Protein AF-A0A328SQ80-F1 (afdb_monomer_lite)

Structure (mmCIF, N/CA/C/O backbone):
data_AF-A0A328SQ80-F1
#
_entry.id   AF-A0A328SQ80-F1
#
loop_
_atom_site.group_PDB
_atom_site.id
_atom_site.type_symbol
_atom_site.label_atom_id
_atom_site.label_alt_id
_atom_site.label_comp_id
_atom_site.label_asym_id
_atom_site.label_entity_id
_atom_site.label_seq_id
_atom_site.pdbx_PDB_ins_code
_atom_site.Cartn_x
_atom_site.Cartn_y
_atom_site.Cartn_z
_atom_site.occupancy
_atom_site.B_iso_or_equiv
_atom_site.auth_seq_id
_atom_site.auth_comp_id
_atom_site.auth_asym_id
_atom_site.auth_atom_id
_atom_site.pdbx_PDB_model_num
ATOM 1 N N . MET A 1 1 ? -7.206 27.122 26.814 1.00 40.78 1 MET A N 1
ATOM 2 C CA . MET A 1 1 ? -7.920 26.794 25.566 1.00 40.78 1 MET A CA 1
ATOM 3 C C . MET A 1 1 ? -6.854 26.297 24.603 1.00 40.78 1 MET A C 1
ATOM 5 O O . MET A 1 1 ? -6.120 27.111 24.064 1.00 40.78 1 MET A O 1
ATOM 9 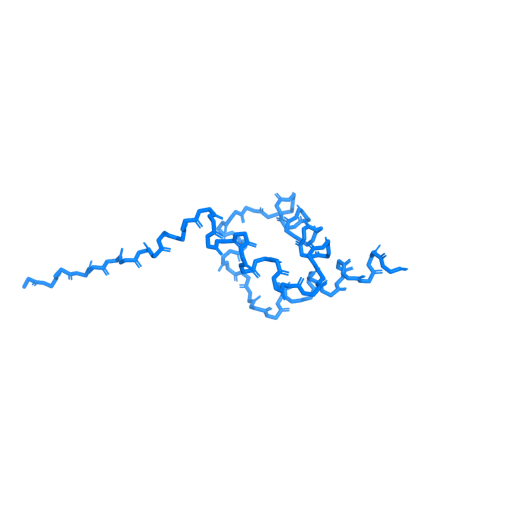N N . VAL A 1 2 ? -6.632 24.983 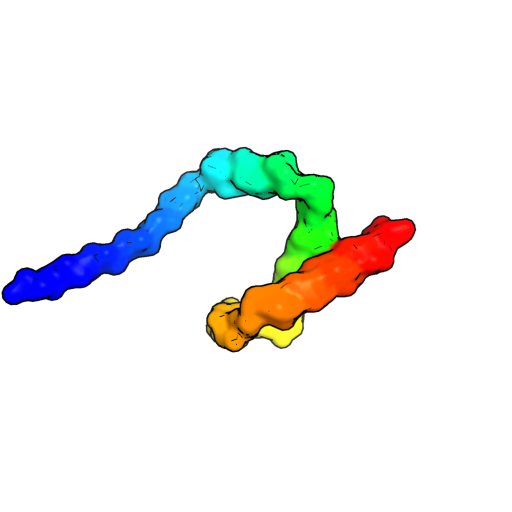24.551 1.00 43.84 2 VAL A N 1
ATOM 10 C CA . VAL A 1 2 ? -5.604 24.379 23.691 1.00 43.84 2 VAL A CA 1
ATOM 11 C C . VAL A 1 2 ? -6.332 23.940 22.429 1.00 43.84 2 VAL A C 1
ATOM 13 O O . VAL A 1 2 ? -7.096 22.984 22.468 1.00 43.84 2 VAL A O 1
ATOM 16 N N . CYS A 1 3 ? -6.194 24.703 21.347 1.00 45.12 3 CYS A N 1
ATOM 17 C CA . CYS A 1 3 ? -6.610 24.230 20.033 1.00 45.12 3 CYS A CA 1
ATOM 18 C C . CYS A 1 3 ? -5.510 23.300 19.527 1.00 45.12 3 CYS A C 1
ATOM 20 O O . CYS A 1 3 ? -4.469 23.764 19.065 1.00 45.12 3 CYS A O 1
ATOM 22 N N . GLU A 1 4 ? -5.724 21.994 19.647 1.00 47.22 4 GLU A N 1
ATOM 23 C CA . GLU A 1 4 ? -4.929 21.000 18.936 1.00 47.22 4 GLU A CA 1
ATOM 24 C C . GLU A 1 4 ? -5.277 21.115 17.446 1.00 47.22 4 GLU A C 1
ATOM 26 O O . GLU A 1 4 ? -6.313 20.641 16.982 1.00 47.22 4 GLU A O 1
ATOM 31 N N . LEU A 1 5 ? -4.438 21.832 16.694 1.00 46.44 5 LEU A N 1
ATOM 32 C CA . LEU A 1 5 ? -4.465 21.835 15.234 1.00 46.44 5 LEU A CA 1
ATOM 33 C C . LEU A 1 5 ? -4.043 20.442 14.765 1.00 46.44 5 LEU A C 1
ATOM 35 O O . LEU A 1 5 ? -2.862 20.164 14.576 1.00 46.44 5 LEU A O 1
ATOM 39 N N . ASN A 1 6 ? -5.020 19.555 14.599 1.00 49.84 6 ASN A N 1
ATOM 40 C CA . ASN A 1 6 ? -4.822 18.271 13.949 1.00 49.84 6 ASN A CA 1
ATOM 41 C C . ASN A 1 6 ? -4.676 18.515 12.438 1.00 49.84 6 ASN A C 1
ATOM 43 O O . ASN A 1 6 ? -5.607 18.329 11.659 1.00 49.84 6 ASN A O 1
ATOM 47 N N . THR A 1 7 ? -3.523 19.042 12.021 1.00 47.66 7 THR A N 1
ATOM 48 C CA . THR A 1 7 ? -3.166 19.194 10.609 1.00 47.66 7 THR A CA 1
ATOM 49 C C . THR A 1 7 ? -2.856 17.817 10.035 1.00 47.66 7 THR A C 1
ATOM 51 O O . THR A 1 7 ? -1.694 17.426 9.929 1.00 47.66 7 THR A O 1
ATOM 54 N N . GLN A 1 8 ? -3.894 17.076 9.638 1.00 56.53 8 GLN A N 1
ATOM 55 C CA . GLN A 1 8 ? -3.732 16.099 8.567 1.00 56.53 8 GLN A CA 1
ATOM 56 C C . GLN A 1 8 ? -3.226 16.880 7.357 1.00 56.53 8 GLN A C 1
ATOM 58 O O . GLN A 1 8 ? -3.930 17.710 6.787 1.00 56.53 8 GLN A O 1
ATOM 63 N N . LYS A 1 9 ? -1.946 16.706 7.037 1.00 59.41 9 LYS A N 1
ATOM 64 C CA . LYS A 1 9 ? -1.336 17.322 5.866 1.00 59.41 9 LYS A CA 1
ATOM 65 C C . LYS A 1 9 ? -1.926 16.607 4.651 1.00 59.41 9 LYS A C 1
ATOM 67 O O . LYS A 1 9 ? -1.464 15.533 4.283 1.00 59.41 9 LYS A O 1
ATOM 72 N N . GLU A 1 10 ? -2.987 17.161 4.077 1.00 68.00 10 GLU A N 1
ATOM 73 C CA . GLU A 1 10 ? -3.539 16.663 2.820 1.00 68.00 10 GLU A CA 1
ATOM 74 C C . GLU A 1 10 ? -2.522 16.960 1.710 1.00 68.00 10 GLU A C 1
ATOM 76 O O . GLU A 1 10 ? -2.314 18.110 1.319 1.00 68.00 10 GLU A O 1
ATOM 81 N N . LEU A 1 11 ? -1.817 15.925 1.248 1.00 77.94 11 LEU A N 1
ATOM 82 C CA . LEU A 1 11 ? -0.964 16.027 0.068 1.00 77.94 11 LEU A CA 1
ATOM 83 C C . LEU A 1 11 ? -1.858 16.200 -1.162 1.00 77.94 11 LEU A C 1
ATOM 85 O O . LEU A 1 11 ? -2.837 15.474 -1.339 1.00 77.94 11 LEU A O 1
ATOM 89 N N . SER A 1 12 ? -1.518 17.150 -2.032 1.00 88.62 12 SER A N 1
ATOM 90 C CA . SER A 1 12 ? -2.195 17.259 -3.321 1.00 88.62 12 SER A CA 1
ATOM 91 C C . SER A 1 12 ? -1.861 16.042 -4.188 1.00 88.62 12 SER A C 1
ATOM 93 O O . SER A 1 12 ? -0.788 15.443 -4.067 1.00 88.62 12 SER A O 1
ATOM 95 N N . LEU A 1 13 ? -2.762 15.699 -5.111 1.00 86.69 13 LEU A N 1
ATOM 96 C CA . LEU A 1 13 ? -2.549 14.581 -6.033 1.00 86.69 13 LEU A CA 1
ATOM 97 C C . LEU A 1 13 ? -1.223 14.712 -6.805 1.00 86.69 13 LEU A C 1
ATOM 99 O O . LEU A 1 13 ? -0.536 13.720 -7.023 1.00 86.69 13 LEU A O 1
ATOM 103 N N . SER A 1 14 ? -0.838 15.932 -7.189 1.00 89.88 14 SER A N 1
ATOM 104 C CA . SER A 1 14 ? 0.411 16.174 -7.914 1.00 89.88 14 SER A CA 1
ATOM 105 C C . SER A 1 14 ? 1.659 15.919 -7.067 1.00 89.88 14 SER A C 1
ATOM 107 O O . SER A 1 14 ? 2.637 15.400 -7.595 1.00 89.88 14 SER A O 1
ATOM 109 N N . GLU A 1 15 ? 1.641 16.250 -5.776 1.00 89.94 15 GLU A N 1
ATOM 110 C CA . GLU A 1 15 ? 2.752 15.960 -4.861 1.00 89.94 15 GLU A CA 1
ATOM 111 C C . GLU A 1 15 ? 2.867 14.456 -4.602 1.00 89.94 15 GLU A C 1
ATOM 113 O O . GLU A 1 15 ? 3.964 13.905 -4.641 1.00 89.94 15 GLU A O 1
ATOM 118 N N . PHE A 1 16 ? 1.734 13.772 -4.435 1.00 88.19 16 PHE A N 1
ATOM 119 C CA . PHE A 1 16 ? 1.712 12.322 -4.259 1.00 88.19 16 PHE A CA 1
ATOM 120 C C . PHE A 1 16 ? 2.276 11.579 -5.479 1.00 88.19 16 PHE A C 1
ATOM 122 O O . PHE A 1 16 ? 3.103 10.684 -5.325 1.00 88.19 16 PHE A O 1
ATOM 129 N N . ILE A 1 17 ? 1.903 11.992 -6.698 1.00 88.50 17 ILE A N 1
ATOM 130 C CA . ILE A 1 17 ? 2.437 11.403 -7.937 1.00 88.50 17 ILE A CA 1
ATOM 131 C C . ILE A 1 17 ? 3.959 11.576 -8.032 1.00 88.50 17 ILE A C 1
ATOM 133 O O . ILE A 1 17 ? 4.637 10.640 -8.441 1.00 88.50 17 ILE A O 1
ATOM 137 N N . LYS A 1 18 ? 4.512 12.736 -7.650 1.00 91.75 18 LYS A N 1
ATOM 138 C CA . LYS A 1 18 ? 5.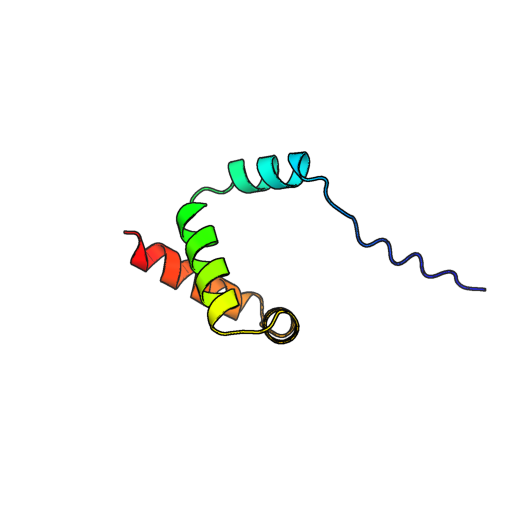971 12.957 -7.672 1.00 91.75 18 LYS A CA 1
ATOM 139 C C . LYS A 1 18 ? 6.701 12.039 -6.694 1.00 91.75 18 LYS A C 1
ATOM 141 O O . LYS A 1 18 ? 7.693 11.441 -7.082 1.00 91.75 18 LYS A O 1
ATOM 146 N N . ILE A 1 19 ? 6.179 11.893 -5.473 1.00 88.12 19 ILE A N 1
ATOM 147 C CA . ILE A 1 19 ? 6.752 10.992 -4.462 1.00 88.12 19 ILE A CA 1
ATOM 148 C C . ILE A 1 19 ? 6.769 9.552 -4.985 1.00 88.12 19 ILE A C 1
ATOM 150 O O . ILE A 1 19 ? 7.786 8.873 -4.896 1.00 88.12 19 ILE A O 1
ATOM 154 N N . LEU A 1 20 ? 5.657 9.093 -5.566 1.00 88.19 20 LEU A N 1
ATOM 155 C CA . LEU A 1 20 ? 5.572 7.748 -6.137 1.00 88.19 20 LEU A CA 1
ATOM 156 C C . LEU A 1 20 ? 6.459 7.562 -7.375 1.00 88.19 20 LEU A C 1
ATOM 158 O O . LEU A 1 20 ? 6.931 6.458 -7.609 1.00 88.19 20 LEU A O 1
ATOM 162 N N . TYR A 1 21 ? 6.696 8.615 -8.161 1.00 88.62 21 TYR A N 1
ATOM 163 C CA . TYR A 1 21 ? 7.581 8.564 -9.330 1.00 88.62 21 TYR A CA 1
ATOM 164 C C . TYR A 1 21 ? 9.050 8.334 -8.949 1.00 88.62 21 TYR A C 1
ATOM 166 O O . TYR A 1 21 ? 9.789 7.717 -9.708 1.00 88.62 21 TYR A O 1
ATOM 174 N N . GLU A 1 22 ? 9.481 8.822 -7.784 1.00 88.62 22 GLU A N 1
ATOM 175 C CA . GLU A 1 22 ? 10.836 8.591 -7.263 1.00 88.62 22 GLU A CA 1
ATOM 176 C C . GLU A 1 22 ? 11.012 7.192 -6.650 1.00 88.62 22 GLU A C 1
ATOM 178 O O . GLU A 1 22 ? 12.126 6.807 -6.295 1.00 88.62 22 GLU A O 1
ATOM 183 N N . PHE A 1 23 ? 9.928 6.425 -6.513 1.00 87.56 23 PHE A N 1
ATOM 184 C CA . PHE A 1 23 ? 9.958 5.094 -5.930 1.00 87.56 23 PHE A CA 1
ATOM 185 C C . PHE A 1 23 ? 10.428 4.057 -6.960 1.00 87.56 23 PHE A C 1
ATOM 187 O O . PHE A 1 23 ? 9.796 3.876 -7.999 1.00 87.56 23 PHE A O 1
ATOM 194 N N . ASP A 1 24 ? 11.522 3.358 -6.649 1.00 84.50 24 ASP A N 1
ATOM 195 C CA . ASP A 1 24 ? 12.230 2.466 -7.581 1.00 84.50 24 ASP A CA 1
ATOM 196 C C . ASP A 1 24 ? 11.347 1.322 -8.115 1.00 84.50 24 ASP A C 1
ATOM 198 O O . ASP A 1 24 ? 11.373 1.017 -9.306 1.00 84.50 24 ASP A O 1
ATOM 202 N N . ASN A 1 25 ? 10.495 0.747 -7.257 1.00 88.75 25 ASN A N 1
ATOM 203 C CA . ASN A 1 25 ? 9.670 -0.419 -7.586 1.00 88.75 25 ASN A CA 1
ATOM 204 C C . ASN A 1 25 ? 8.167 -0.158 -7.365 1.00 88.75 25 ASN A C 1
ATOM 206 O O . ASN A 1 25 ? 7.507 -0.745 -6.501 1.00 88.75 25 ASN A O 1
ATOM 210 N N . ILE A 1 26 ? 7.618 0.797 -8.125 1.00 91.81 26 ILE A N 1
ATOM 211 C CA . ILE A 1 26 ? 6.215 1.232 -8.003 1.00 91.81 26 ILE A CA 1
ATOM 212 C C . ILE A 1 26 ? 5.204 0.119 -8.327 1.00 91.81 26 ILE A C 1
ATOM 214 O O . ILE A 1 26 ? 4.103 0.100 -7.767 1.00 91.81 26 ILE A O 1
ATOM 218 N N . ASP A 1 27 ? 5.571 -0.831 -9.188 1.00 91.69 27 ASP A N 1
ATOM 219 C CA . ASP A 1 27 ? 4.734 -1.985 -9.520 1.00 91.69 27 ASP A CA 1
ATOM 220 C C . ASP A 1 27 ? 4.562 -2.905 -8.306 1.00 91.69 27 ASP A C 1
ATOM 222 O O . ASP A 1 27 ? 3.430 -3.257 -7.959 1.00 91.69 27 ASP A O 1
ATOM 226 N N . ALA A 1 28 ? 5.651 -3.204 -7.589 1.00 93.19 28 ALA A N 1
ATOM 227 C CA . ALA A 1 28 ? 5.596 -3.957 -6.336 1.00 93.19 28 ALA A CA 1
ATOM 228 C C . ALA A 1 28 ? 4.788 -3.236 -5.263 1.00 93.19 28 ALA A C 1
ATOM 230 O O . ALA A 1 28 ? 3.945 -3.851 -4.610 1.00 93.19 28 ALA A O 1
ATOM 231 N N . LEU A 1 29 ? 4.954 -1.916 -5.134 1.00 93.44 29 LEU A N 1
ATOM 232 C CA . LEU A 1 29 ? 4.153 -1.124 -4.203 1.00 93.44 29 LEU A CA 1
ATOM 233 C C . LEU A 1 29 ? 2.661 -1.200 -4.555 1.00 93.44 29 LEU A C 1
ATOM 235 O O . LEU A 1 29 ? 1.815 -1.359 -3.678 1.00 93.44 29 LEU A O 1
ATOM 239 N N . THR A 1 30 ? 2.333 -1.141 -5.844 1.00 93.81 30 THR A N 1
ATOM 240 C CA . THR A 1 30 ? 0.953 -1.243 -6.326 1.00 93.81 30 THR A CA 1
ATOM 241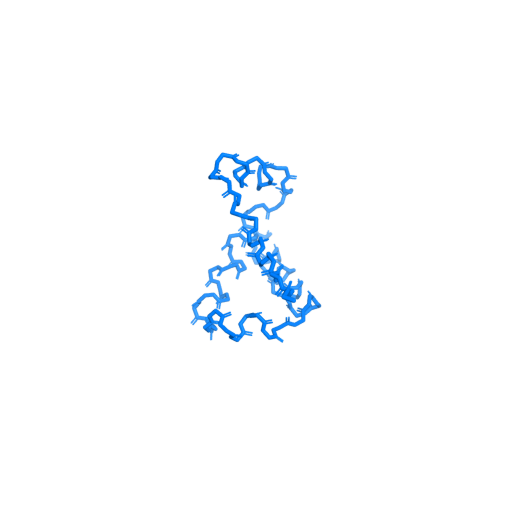 C C . THR A 1 30 ? 0.348 -2.615 -6.031 1.00 93.81 30 THR A C 1
ATOM 243 O O . THR A 1 30 ? -0.811 -2.687 -5.620 1.00 93.81 30 THR A O 1
ATOM 246 N N . VAL A 1 31 ? 1.102 -3.700 -6.229 1.00 94.06 31 VAL A N 1
ATOM 247 C CA . VAL A 1 31 ? 0.654 -5.060 -5.896 1.00 94.06 31 VAL A CA 1
ATOM 248 C C . VAL A 1 31 ? 0.482 -5.216 -4.388 1.00 94.06 31 VAL A C 1
ATOM 250 O O . VAL A 1 31 ? -0.592 -5.622 -3.959 1.00 94.06 31 VAL A O 1
ATOM 253 N N . CYS A 1 32 ? 1.467 -4.798 -3.591 1.00 94.50 32 CYS A N 1
ATOM 254 C CA . CYS A 1 32 ? 1.406 -4.812 -2.129 1.00 94.50 32 CYS A CA 1
ATOM 255 C C . CYS A 1 32 ? 0.145 -4.105 -1.605 1.00 94.50 32 CYS A C 1
ATOM 257 O O . CYS A 1 32 ? -0.632 -4.686 -0.850 1.00 94.50 32 CYS A O 1
ATOM 259 N N . VAL A 1 33 ? -0.129 -2.884 -2.078 1.00 93.69 33 VAL A N 1
ATOM 260 C CA . VAL A 1 33 ? -1.318 -2.122 -1.664 1.00 93.69 33 VAL A CA 1
ATOM 261 C C . VAL A 1 33 ? -2.619 -2.807 -2.089 1.00 93.69 33 VAL A C 1
ATOM 263 O O . VAL A 1 33 ? -3.596 -2.758 -1.343 1.00 93.69 33 VAL A O 1
ATOM 266 N N . LYS A 1 34 ? -2.665 -3.443 -3.267 1.00 94.19 34 LYS A N 1
ATOM 267 C CA . LYS A 1 34 ? -3.848 -4.207 -3.699 1.00 94.19 34 LYS A CA 1
ATOM 268 C C . LYS A 1 34 ? -4.086 -5.415 -2.800 1.00 94.19 34 LYS A C 1
ATOM 270 O O . LYS A 1 34 ? -5.196 -5.551 -2.302 1.00 94.19 34 LYS A O 1
ATOM 275 N N . THR A 1 35 ? -3.050 -6.209 -2.538 1.00 93.00 35 THR A N 1
ATOM 276 C CA . THR A 1 35 ? -3.111 -7.369 -1.640 1.00 93.00 35 THR A CA 1
ATOM 277 C C . THR A 1 35 ? -3.617 -6.960 -0.259 1.00 93.00 35 THR A C 1
ATOM 279 O O . THR A 1 35 ? -4.622 -7.482 0.214 1.00 93.00 35 THR A O 1
ATOM 282 N N . LEU A 1 36 ? -3.014 -5.926 0.336 1.00 94.25 36 LEU A N 1
ATOM 283 C CA . LEU A 1 36 ? -3.446 -5.406 1.633 1.00 94.25 36 LEU A CA 1
ATOM 284 C C . LEU A 1 36 ? -4.903 -4.934 1.624 1.00 94.25 36 LEU A C 1
ATOM 286 O O . LEU A 1 36 ? -5.606 -5.117 2.608 1.00 94.25 36 LEU A O 1
ATOM 290 N N . LYS A 1 37 ? -5.374 -4.334 0.528 1.00 93.88 37 LYS A N 1
ATOM 291 C CA . LYS A 1 37 ? -6.755 -3.849 0.407 1.00 93.88 37 LYS A CA 1
ATOM 292 C C . LYS A 1 37 ? -7.779 -4.976 0.236 1.00 93.88 37 LYS A C 1
ATOM 294 O O . LYS A 1 37 ? -8.938 -4.784 0.601 1.00 93.88 37 LYS A O 1
ATOM 299 N N . ASP A 1 38 ? -7.370 -6.102 -0.339 1.00 94.56 38 ASP A N 1
ATOM 300 C CA . ASP A 1 38 ? -8.218 -7.285 -0.488 1.00 94.56 38 ASP A CA 1
ATOM 301 C C . ASP A 1 38 ? -8.292 -8.097 0.818 1.00 94.56 38 ASP A C 1
ATOM 303 O O . ASP A 1 38 ? -9.331 -8.694 1.107 1.00 94.56 38 ASP A O 1
ATOM 307 N N . GLU A 1 39 ? -7.226 -8.091 1.625 1.00 93.69 39 GLU A N 1
ATOM 308 C CA . GLU A 1 39 ? -7.135 -8.869 2.870 1.00 93.69 39 GLU A CA 1
ATOM 309 C C . GLU A 1 39 ? -7.527 -8.093 4.135 1.00 93.69 39 GLU A C 1
ATOM 311 O O . GLU A 1 39 ? -8.064 -8.686 5.071 1.00 93.69 39 GLU A O 1
ATOM 316 N N . TYR A 1 40 ? -7.294 -6.779 4.171 1.00 93.88 40 TYR A N 1
ATOM 317 C CA . TYR A 1 40 ? -7.450 -5.955 5.368 1.00 93.88 40 TYR A CA 1
ATOM 318 C C . TYR A 1 40 ? -8.326 -4.726 5.133 1.00 93.88 40 TYR A C 1
ATOM 320 O O . TYR A 1 40 ? -8.320 -4.079 4.083 1.00 93.88 40 TYR A O 1
ATOM 328 N N . THR A 1 41 ? -9.040 -4.326 6.182 1.00 93.75 41 THR A N 1
ATOM 329 C CA . THR A 1 41 ? -9.647 -2.996 6.257 1.00 93.75 41 THR A CA 1
ATOM 330 C C . THR A 1 41 ? -8.593 -1.927 6.550 1.00 93.75 41 THR A C 1
ATOM 332 O O . THR A 1 41 ? -7.519 -2.197 7.084 1.00 93.75 41 THR A O 1
ATOM 335 N N . LEU A 1 42 ? -8.909 -0.662 6.254 1.00 89.88 42 LEU A N 1
ATOM 336 C CA . LEU A 1 42 ? -7.984 0.449 6.500 1.00 89.88 42 LEU A CA 1
ATOM 337 C C . LEU A 1 42 ? -7.572 0.575 7.981 1.00 89.88 42 LEU A C 1
ATOM 339 O O . LEU A 1 42 ? -6.443 0.968 8.260 1.00 89.88 42 LEU A O 1
ATOM 343 N N . ASP A 1 43 ? -8.467 0.271 8.924 1.00 93.38 43 ASP A N 1
ATOM 344 C CA . ASP A 1 43 ? -8.155 0.321 10.358 1.00 93.38 43 ASP A CA 1
ATOM 345 C C . ASP A 1 43 ? -7.216 -0.811 10.790 1.00 93.38 43 ASP A C 1
ATOM 347 O O . ASP A 1 43 ? -6.339 -0.588 11.623 1.00 93.38 43 ASP A O 1
ATOM 351 N N . GLU A 1 44 ? -7.330 -1.991 10.178 1.00 93.88 44 GLU A N 1
ATOM 352 C CA . GLU A 1 44 ? -6.394 -3.095 10.404 1.00 93.88 44 GLU A CA 1
ATOM 353 C C . GLU A 1 44 ? -5.017 -2.784 9.819 1.00 93.88 44 GLU A C 1
ATOM 355 O O . GLU A 1 44 ? -4.016 -2.967 10.504 1.00 93.88 44 GLU A O 1
ATOM 360 N N . VAL A 1 45 ? -4.958 -2.213 8.609 1.00 92.50 45 VAL A N 1
ATOM 361 C CA . VAL A 1 45 ? -3.689 -1.778 7.998 1.00 92.50 45 VAL A CA 1
ATOM 362 C C . VAL A 1 45 ? -2.982 -0.740 8.871 1.00 92.50 45 VAL A C 1
ATOM 364 O O . VAL A 1 45 ? -1.770 -0.802 9.036 1.00 92.50 45 VAL A O 1
ATOM 367 N N . LYS A 1 46 ? -3.723 0.191 9.487 1.00 91.69 46 LYS A N 1
ATOM 368 C CA . LYS A 1 46 ? -3.151 1.179 10.423 1.00 91.69 46 LYS A CA 1
ATOM 369 C C . LYS A 1 46 ? -2.587 0.563 11.703 1.00 91.69 46 LYS A C 1
ATOM 371 O O . LYS A 1 46 ? -1.794 1.218 12.374 1.00 91.69 46 LYS A O 1
ATOM 376 N N . ALA A 1 47 ? -3.040 -0.631 12.073 1.00 94.19 47 ALA A N 1
ATOM 377 C CA . ALA A 1 47 ? -2.544 -1.352 13.237 1.00 94.19 47 ALA A CA 1
ATOM 378 C C . ALA A 1 47 ? -1.316 -2.222 12.916 1.00 94.19 47 ALA A C 1
ATOM 380 O O . ALA A 1 47 ? -0.662 -2.695 13.847 1.00 94.19 47 ALA A O 1
ATOM 381 N N . LEU A 1 48 ? -1.000 -2.433 11.632 1.00 93.62 48 LEU A N 1
ATOM 382 C CA . LEU A 1 48 ? 0.198 -3.154 11.213 1.00 93.62 48 LEU A CA 1
ATOM 383 C C . LEU A 1 48 ? 1.457 -2.338 11.509 1.00 93.62 48 LEU A C 1
ATOM 385 O O . LEU A 1 48 ? 1.472 -1.110 11.409 1.00 93.62 48 LEU A O 1
ATOM 389 N N . SER A 1 49 ? 2.523 -3.046 11.871 1.00 94.88 49 SER A N 1
ATOM 390 C CA . SER A 1 49 ? 3.840 -2.444 12.047 1.00 94.88 49 SER A CA 1
ATOM 391 C C . SER A 1 49 ? 4.504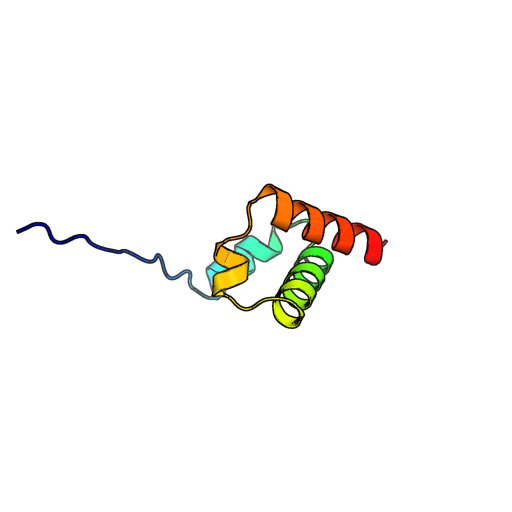 -2.167 10.696 1.00 94.88 49 SER A C 1
ATOM 393 O O . SER A 1 49 ? 4.198 -2.823 9.696 1.00 94.88 49 SER A O 1
ATOM 395 N N . ASP A 1 50 ? 5.469 -1.245 10.672 1.00 93.75 50 ASP A N 1
ATOM 396 C CA . ASP A 1 50 ? 6.281 -0.988 9.476 1.00 93.75 50 ASP A CA 1
ATOM 397 C C . ASP A 1 50 ? 6.997 -2.260 8.991 1.00 93.75 50 ASP A C 1
ATOM 399 O O . ASP A 1 50 ? 7.122 -2.481 7.789 1.00 93.75 50 ASP A O 1
ATOM 403 N N . GLU A 1 51 ? 7.423 -3.133 9.914 1.00 95.19 51 GLU A N 1
ATOM 404 C CA . GLU A 1 51 ? 8.044 -4.419 9.579 1.00 95.19 51 GLU A CA 1
ATOM 405 C C . GLU A 1 51 ? 7.077 -5.357 8.851 1.00 95.19 51 GLU A C 1
ATOM 407 O O . GLU A 1 51 ? 7.482 -6.048 7.919 1.00 95.19 51 GLU A O 1
ATOM 412 N N . ASP A 1 52 ? 5.804 -5.391 9.248 1.00 93.75 52 ASP A N 1
ATOM 413 C CA . ASP A 1 52 ? 4.811 -6.238 8.587 1.00 93.75 52 ASP A CA 1
ATOM 414 C C . ASP A 1 52 ? 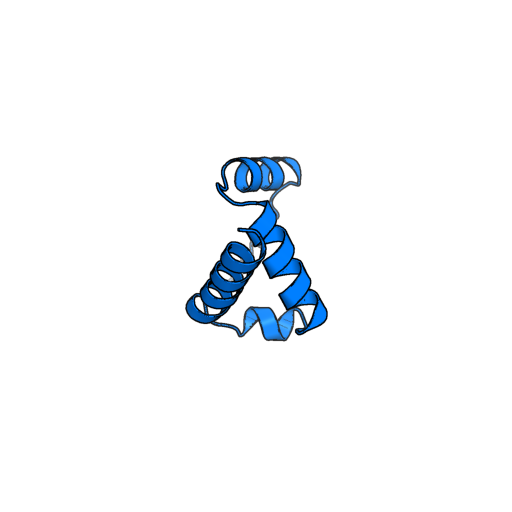4.461 -5.696 7.203 1.00 93.75 52 ASP A C 1
ATOM 416 O O . ASP A 1 52 ? 4.464 -6.452 6.235 1.00 93.75 52 ASP A O 1
ATOM 420 N N . LEU A 1 53 ? 4.259 -4.381 7.077 1.00 93.81 53 LEU A N 1
ATOM 421 C CA . LEU A 1 53 ? 4.038 -3.740 5.778 1.00 93.81 53 LEU A CA 1
ATOM 422 C C . LEU A 1 53 ? 5.234 -3.938 4.835 1.00 93.81 53 LEU A C 1
ATOM 424 O O . LEU A 1 53 ? 5.051 -4.164 3.638 1.00 93.81 53 LEU A O 1
ATOM 428 N N . TYR A 1 54 ? 6.457 -3.910 5.371 1.00 93.31 54 TYR A N 1
ATOM 429 C CA . TYR A 1 54 ? 7.658 -4.170 4.588 1.00 93.31 54 TYR A CA 1
ATOM 430 C C . TYR A 1 54 ? 7.742 -5.625 4.105 1.00 93.31 54 TYR A C 1
ATOM 432 O O . TYR A 1 54 ? 8.142 -5.849 2.965 1.00 93.31 54 TYR A O 1
ATOM 440 N N . LYS A 1 55 ? 7.309 -6.615 4.903 1.00 94.31 55 LYS A N 1
ATOM 441 C CA . LYS A 1 55 ? 7.221 -8.017 4.441 1.00 94.31 55 LYS A CA 1
ATOM 442 C C . LYS A 1 55 ? 6.304 -8.145 3.227 1.00 94.31 55 LYS A C 1
ATOM 444 O O . LYS A 1 55 ? 6.740 -8.695 2.221 1.00 94.31 55 LYS A O 1
ATOM 449 N N . TYR A 1 56 ? 5.107 -7.554 3.280 1.00 93.62 56 TYR A N 1
ATOM 450 C CA . TYR A 1 56 ? 4.176 -7.554 2.144 1.00 93.62 56 TYR A CA 1
ATOM 451 C C . TYR A 1 56 ? 4.773 -6.894 0.901 1.00 93.62 56 TYR A C 1
ATOM 453 O O . TYR A 1 56 ? 4.567 -7.362 -0.219 1.00 93.62 56 TYR A O 1
ATOM 461 N N . PHE A 1 57 ? 5.533 -5.811 1.086 1.00 94.25 57 PHE A N 1
ATOM 462 C CA . PHE A 1 57 ? 6.236 -5.172 -0.018 1.00 94.25 57 PHE A CA 1
ATOM 463 C C . PHE A 1 57 ? 7.287 -6.103 -0.636 1.00 94.25 57 PHE A C 1
ATOM 465 O O . PHE A 1 57 ? 7.258 -6.312 -1.844 1.00 94.25 57 PHE A O 1
ATOM 472 N N . VAL A 1 58 ? 8.143 -6.731 0.173 1.00 93.69 58 VAL A N 1
ATOM 473 C CA . VAL A 1 58 ? 9.164 -7.680 -0.305 1.00 93.69 58 VAL A CA 1
ATOM 474 C C . VAL A 1 58 ? 8.530 -8.900 -0.984 1.00 93.69 58 VAL A C 1
ATOM 476 O O . VAL A 1 58 ? 9.025 -9.372 -2.005 1.00 93.69 58 VAL A O 1
ATOM 479 N N . GLU A 1 59 ? 7.424 -9.426 -0.460 1.00 93.75 59 GLU A N 1
ATOM 480 C CA . GLU A 1 59 ? 6.675 -10.510 -1.107 1.00 93.75 59 GLU A CA 1
ATOM 481 C C . GLU A 1 59 ? 6.127 -10.080 -2.475 1.00 93.75 59 GLU A C 1
ATOM 483 O O . GLU A 1 59 ? 6.234 -10.834 -3.442 1.00 93.75 59 GLU A O 1
ATOM 488 N N . ALA A 1 60 ? 5.619 -8.849 -2.587 1.00 93.94 60 ALA A N 1
ATOM 489 C CA . ALA A 1 60 ? 5.186 -8.283 -3.859 1.00 93.94 60 ALA A CA 1
ATOM 490 C C . ALA A 1 60 ? 6.353 -8.060 -4.839 1.00 93.94 60 ALA A C 1
ATOM 492 O O . ALA A 1 60 ? 6.190 -8.327 -6.028 1.00 93.94 60 ALA A O 1
ATOM 493 N N . GLU A 1 61 ? 7.530 -7.631 -4.365 1.00 93.38 61 GLU A N 1
ATOM 494 C CA . GLU A 1 61 ? 8.737 -7.517 -5.200 1.00 93.38 61 GLU A CA 1
ATOM 495 C C . GLU A 1 61 ? 9.131 -8.874 -5.793 1.00 93.38 61 GLU A C 1
ATOM 497 O O . GLU A 1 61 ? 9.352 -8.984 -6.998 1.00 93.38 61 GLU A O 1
ATOM 502 N N . ASN A 1 62 ? 9.148 -9.921 -4.964 1.00 92.50 62 ASN A N 1
ATOM 503 C CA . ASN A 1 62 ? 9.479 -11.280 -5.396 1.00 92.50 62 ASN A CA 1
ATOM 504 C C . ASN A 1 62 ? 8.441 -11.879 -6.356 1.00 92.50 62 ASN A C 1
ATOM 506 O O . ASN A 1 62 ? 8.779 -12.757 -7.141 1.00 92.50 62 ASN A O 1
ATOM 510 N N . ALA A 1 63 ? 7.180 -11.444 -6.290 1.00 89.88 63 ALA A N 1
ATOM 511 C CA . ALA A 1 63 ? 6.124 -11.933 -7.174 1.00 89.88 63 ALA A CA 1
ATOM 512 C C . ALA A 1 63 ? 6.184 -11.335 -8.593 1.00 89.88 63 ALA A C 1
ATOM 514 O O . ALA A 1 63 ? 5.556 -11.876 -9.505 1.00 89.88 63 ALA A O 1
ATOM 515 N N . ILE A 1 64 ? 6.884 -10.209 -8.771 1.00 86.94 64 ILE A N 1
ATOM 516 C CA . ILE A 1 64 ? 6.991 -9.485 -10.050 1.00 86.94 64 ILE A CA 1
ATOM 517 C C . ILE A 1 64 ? 8.305 -9.809 -10.785 1.00 86.94 64 ILE A C 1
ATOM 519 O O . ILE A 1 64 ? 8.386 -9.592 -11.996 1.00 86.94 64 ILE A O 1
ATOM 523 N N . GLN A 1 65 ? 9.313 -10.335 -10.078 1.00 68.12 65 GLN A N 1
ATOM 524 C CA . GLN A 1 65 ? 10.575 -10.825 -10.654 1.00 68.12 65 GLN A CA 1
ATOM 525 C C . GLN A 1 65 ? 10.429 -12.190 -11.337 1.00 68.12 65 GLN A C 1
ATOM 527 O O . GLN A 1 65 ? 11.102 -12.378 -12.378 1.00 68.12 65 GLN A O 1
#

Radius of gyration: 15.06 Å; chains: 1; bounding box: 22×39×36 Å

Secondary structure (DSSP, 8-state):
------------HHHHHHHHHT-TTHHHHHHHHHHHHHH--HHHHHHS-HHHHHHHHHHHHHHH-

Foldseek 3Di:
DDPPPPPPPDDDPVRVVVVLVPDPCNQLVVQLVVVCVVVDDPVVVVVDDPVVSVVSSVVSVVVVD

pLDDT: mean 85.02, std 15.61, range [40.78, 95.19]

Sequence (65 aa):
MVCELNTQKELSLSEFIKILYEFDNIDALTVCVKTLKDEYTLDEVKALSDEDLYKYFVEAENAIQ